Protein AF-A0A6G1KWU2-F1 (afdb_monomer_lite)

Radius of gyration: 13.55 Å; chains: 1; bounding box: 32×22×36 Å

Foldseek 3Di:
DWDAPPVVRDTQEDDDQLCCVVPVVPDDADPLCVVPWDSDFQEDWDDDPQWIWTFGFRQGKIFIAGNRYRHTPDIDRPDRDNRDGDNYYDDDD

Sequence (93 aa):
MTAYNYVQCKVNWQTNITAWLDDDYRVIPDSFQVENTEPLSRASAQMDGDVLFIGTHRFALLLALDLESGTTLAHQQVHPHLFAIITMSPHVL

Structure (mmCIF, N/CA/C/O backbone):
data_AF-A0A6G1KWU2-F1
#
_entry.id   AF-A0A6G1KWU2-F1
#
loop_
_atom_site.group_PDB
_atom_site.id
_atom_site.type_symbol
_atom_site.label_atom_id
_atom_site.label_alt_id
_atom_site.label_comp_id
_atom_site.label_asym_id
_atom_site.label_entity_id
_atom_site.label_seq_id
_atom_site.pdbx_PDB_ins_code
_atom_site.Cartn_x
_atom_site.Cartn_y
_atom_site.Cartn_z
_atom_site.occupancy
_atom_site.B_iso_or_equiv
_atom_site.auth_seq_id
_atom_site.auth_comp_id
_atom_site.auth_asym_id
_atom_site.auth_atom_id
_atom_site.pdbx_PDB_model_num
ATOM 1 N N . MET A 1 1 ? -1.740 6.645 4.073 1.00 88.25 1 MET A N 1
ATOM 2 C CA . MET A 1 1 ? -3.149 6.300 4.340 1.00 88.25 1 MET A CA 1
ATOM 3 C C . MET A 1 1 ? -3.447 6.448 5.813 1.00 88.25 1 MET A C 1
ATOM 5 O O . MET A 1 1 ? -2.541 6.290 6.618 1.00 88.25 1 MET A O 1
ATOM 9 N N . THR A 1 2 ? -4.699 6.744 6.144 1.00 92.69 2 THR A N 1
ATOM 10 C CA . THR A 1 2 ? -5.129 7.034 7.513 1.00 92.69 2 THR A CA 1
ATOM 11 C C . THR A 1 2 ? -6.492 6.402 7.741 1.00 92.69 2 THR A C 1
ATOM 13 O O . THR A 1 2 ? -7.405 6.670 6.960 1.00 92.69 2 THR A O 1
ATOM 16 N N . ALA A 1 3 ? -6.646 5.624 8.811 1.00 94.25 3 ALA A N 1
ATOM 17 C CA . ALA A 1 3 ? -7.956 5.218 9.306 1.00 94.25 3 ALA A CA 1
ATOM 18 C C . ALA A 1 3 ? -8.394 6.124 10.451 1.00 94.25 3 ALA A C 1
ATOM 20 O O . ALA A 1 3 ? -7.616 6.457 11.349 1.00 94.25 3 ALA A O 1
ATOM 21 N N . TYR A 1 4 ? -9.662 6.516 10.418 1.00 95.25 4 TYR A N 1
ATOM 22 C CA . TYR A 1 4 ? -10.225 7.476 11.351 1.00 95.25 4 TYR A CA 1
ATOM 23 C C . TYR A 1 4 ? -11.500 6.925 11.975 1.00 95.25 4 TYR A C 1
ATOM 25 O O . TYR A 1 4 ? -12.453 6.586 11.272 1.00 95.25 4 TYR A O 1
ATOM 33 N N . ASN A 1 5 ? -11.544 6.885 13.303 1.00 95.00 5 ASN A N 1
ATOM 34 C CA . ASN A 1 5 ? -12.789 6.735 14.030 1.00 95.00 5 ASN A CA 1
ATOM 35 C C . ASN A 1 5 ? -13.557 8.057 13.951 1.00 95.00 5 ASN A C 1
ATOM 37 O O . ASN A 1 5 ? -13.289 9.006 14.694 1.00 95.00 5 ASN A O 1
ATOM 41 N N . TYR A 1 6 ? -14.527 8.102 13.041 1.00 93.44 6 TYR A N 1
ATOM 42 C CA . TYR A 1 6 ? -15.317 9.301 12.784 1.00 93.44 6 TYR A CA 1
ATOM 43 C C . TYR A 1 6 ? -16.251 9.682 13.939 1.00 93.44 6 TYR A C 1
ATOM 45 O O . TYR A 1 6 ? -16.618 10.846 14.051 1.00 93.44 6 TYR A O 1
ATOM 53 N N . VAL A 1 7 ? -16.608 8.735 14.814 1.00 97.25 7 VAL A N 1
ATOM 54 C CA . VAL A 1 7 ? -17.471 8.991 15.978 1.00 97.25 7 VAL A CA 1
ATOM 55 C C . VAL A 1 7 ? -16.688 9.691 17.085 1.00 97.25 7 VAL A C 1
ATOM 57 O O . VAL A 1 7 ? -17.175 10.634 17.700 1.00 97.25 7 VAL A O 1
ATOM 60 N N . GLN A 1 8 ? -15.461 9.235 17.341 1.00 96.56 8 GLN A N 1
ATOM 61 C CA . GLN A 1 8 ? -14.599 9.785 18.393 1.00 96.56 8 GLN A CA 1
ATOM 62 C C . GLN A 1 8 ? -13.712 10.934 17.914 1.00 96.56 8 GLN A C 1
ATOM 64 O O . GLN A 1 8 ? -13.015 11.544 18.724 1.00 96.56 8 GLN A O 1
ATOM 69 N N . CYS A 1 9 ? -13.713 11.205 16.612 1.00 95.19 9 CYS A N 1
ATOM 70 C CA . CYS A 1 9 ? -12.803 12.130 15.962 1.00 95.19 9 CYS A CA 1
ATOM 71 C C . CYS A 1 9 ? -11.319 11.818 16.229 1.00 95.19 9 CYS A C 1
ATOM 73 O O . CYS A 1 9 ? -10.529 12.704 16.561 1.00 95.19 9 CYS A O 1
ATOM 75 N N . LYS A 1 10 ? -10.937 10.541 16.117 1.00 97.19 10 LYS A N 1
ATOM 76 C CA . LYS A 1 10 ? -9.568 10.083 16.388 1.00 97.19 10 LYS A CA 1
ATOM 77 C C . LYS A 1 10 ? -9.001 9.280 15.233 1.00 97.19 10 LYS A C 1
ATOM 79 O O . LYS A 1 10 ? -9.698 8.491 14.605 1.00 97.19 10 LYS A O 1
ATOM 84 N N . VAL A 1 11 ? -7.709 9.461 14.993 1.00 97.19 11 VAL A N 1
ATOM 85 C CA . VAL A 1 11 ? -6.934 8.585 14.114 1.00 97.19 11 VAL A CA 1
ATOM 86 C C . VAL A 1 11 ? -6.724 7.253 14.831 1.00 97.19 11 VAL A C 1
ATOM 88 O O . VAL A 1 11 ? -6.227 7.248 15.955 1.00 97.19 11 VAL A O 1
ATOM 91 N N . ASN A 1 12 ? -7.095 6.150 14.180 1.00 96.12 12 ASN A N 1
ATOM 92 C CA . ASN A 1 12 ? -6.819 4.801 14.678 1.00 96.12 12 ASN A CA 1
ATOM 93 C C . ASN A 1 12 ? -5.396 4.385 14.303 1.00 96.12 12 ASN A C 1
ATOM 95 O O . ASN A 1 12 ? -4.625 3.966 15.159 1.00 96.12 12 ASN A O 1
ATOM 99 N N . TRP A 1 13 ? -5.038 4.560 13.030 1.00 96.44 13 TRP A N 1
ATOM 100 C CA . TRP A 1 13 ? -3.706 4.269 12.516 1.00 96.44 13 TRP A CA 1
ATOM 101 C C . TRP A 1 13 ? -3.387 5.093 11.272 1.00 96.44 13 TRP A C 1
ATOM 103 O O . TRP A 1 13 ? -4.268 5.647 10.602 1.00 96.44 13 TRP A O 1
ATOM 113 N N . GLN A 1 14 ? -2.093 5.163 10.974 1.00 95.81 14 GLN A N 1
ATOM 114 C CA . GLN A 1 14 ? -1.544 5.771 9.771 1.00 95.81 14 GLN A CA 1
ATOM 115 C C . GLN A 1 14 ? -0.473 4.862 9.181 1.00 95.81 14 GLN A C 1
ATOM 117 O O . GLN A 1 14 ? 0.464 4.475 9.872 1.00 95.81 14 GLN A O 1
ATOM 122 N N . THR A 1 15 ? -0.587 4.601 7.882 1.00 93.94 15 THR A N 1
ATOM 123 C CA . THR A 1 15 ? 0.375 3.801 7.118 1.00 93.94 15 THR A CA 1
ATOM 124 C C . THR A 1 15 ? 0.998 4.665 6.037 1.00 93.94 15 THR A C 1
ATOM 126 O O . THR A 1 15 ? 0.289 5.248 5.207 1.00 93.94 15 THR A O 1
ATOM 129 N N . ASN A 1 16 ? 2.325 4.752 6.014 1.00 94.56 16 ASN A N 1
ATOM 130 C CA . ASN A 1 16 ? 3.047 5.495 4.990 1.00 94.56 16 ASN A CA 1
ATOM 131 C C . ASN A 1 16 ? 3.339 4.594 3.780 1.00 94.56 16 ASN A C 1
ATOM 133 O O . ASN A 1 16 ? 4.338 3.886 3.752 1.00 94.56 16 ASN A O 1
ATOM 137 N N . ILE A 1 17 ? 2.458 4.632 2.777 1.00 92.94 17 ILE A N 1
ATOM 138 C CA . ILE A 1 17 ? 2.608 3.830 1.551 1.00 92.94 17 ILE A CA 1
ATOM 139 C C . ILE A 1 17 ? 3.841 4.248 0.749 1.00 92.94 17 ILE A C 1
ATOM 141 O O . ILE A 1 17 ? 4.475 3.397 0.141 1.00 92.94 17 ILE A O 1
ATOM 145 N N . THR A 1 18 ? 4.208 5.530 0.769 1.00 93.19 18 THR A N 1
ATOM 146 C CA . THR A 1 18 ? 5.425 6.009 0.103 1.00 93.19 18 THR A CA 1
ATOM 147 C C . THR A 1 18 ? 6.661 5.362 0.714 1.00 93.19 18 THR A C 1
ATOM 149 O O . THR A 1 18 ? 7.417 4.720 -0.003 1.00 93.19 18 THR A O 1
ATOM 152 N N . ALA A 1 19 ? 6.801 5.432 2.042 1.00 93.25 19 ALA A N 1
ATOM 153 C CA . ALA A 1 19 ? 7.908 4.777 2.735 1.00 93.25 19 ALA A CA 1
ATOM 154 C C . ALA A 1 19 ? 7.893 3.258 2.522 1.00 93.25 19 ALA A C 1
ATOM 156 O O . ALA A 1 19 ? 8.929 2.680 2.247 1.00 93.25 19 ALA A O 1
ATOM 157 N N . TRP A 1 20 ? 6.725 2.610 2.550 1.00 95.25 20 TRP A N 1
ATOM 158 C CA . TRP A 1 20 ? 6.631 1.170 2.281 1.00 95.25 20 TRP A CA 1
ATOM 159 C C . TRP A 1 20 ? 7.133 0.798 0.871 1.00 95.25 20 TRP A C 1
ATOM 161 O O . TRP A 1 20 ? 7.830 -0.201 0.692 1.00 95.25 20 TRP A O 1
ATOM 171 N N . LEU A 1 21 ? 6.817 1.607 -0.147 1.00 93.38 21 LEU A N 1
ATOM 172 C CA . LEU A 1 21 ? 7.312 1.392 -1.512 1.00 93.38 21 LEU A CA 1
ATOM 173 C C . LEU A 1 21 ? 8.839 1.526 -1.600 1.00 93.38 21 LEU A C 1
ATOM 175 O O . LEU A 1 21 ? 9.473 0.744 -2.310 1.00 93.38 21 LEU A O 1
ATOM 179 N N . ASP A 1 22 ? 9.410 2.488 -0.879 1.00 90.88 22 ASP A N 1
ATOM 180 C CA . ASP A 1 22 ? 10.847 2.767 -0.902 1.00 90.88 22 ASP A CA 1
ATOM 181 C C . ASP A 1 22 ? 11.643 1.763 -0.036 1.00 90.88 22 ASP A C 1
ATOM 183 O O . ASP A 1 22 ? 12.671 1.237 -0.471 1.00 90.88 22 ASP A O 1
ATOM 187 N N . ASP A 1 23 ? 11.138 1.433 1.156 1.00 91.94 23 ASP A N 1
ATOM 188 C CA . ASP A 1 23 ? 11.868 0.710 2.204 1.00 91.94 23 ASP A CA 1
ATOM 189 C C . ASP A 1 23 ? 11.544 -0.787 2.281 1.00 91.94 23 ASP A C 1
ATOM 191 O O . ASP A 1 23 ? 12.426 -1.572 2.644 1.00 91.94 23 ASP A O 1
ATOM 195 N N . ASP A 1 24 ? 10.316 -1.207 1.955 1.00 91.50 24 ASP A N 1
ATOM 196 C CA . ASP A 1 24 ? 9.865 -2.602 2.097 1.00 91.50 24 ASP A CA 1
ATOM 197 C C . ASP A 1 24 ? 9.766 -3.321 0.747 1.00 91.50 24 ASP A C 1
ATOM 199 O O . ASP A 1 24 ? 10.255 -4.444 0.615 1.00 91.50 24 ASP A O 1
ATOM 203 N N . TYR A 1 25 ? 9.194 -2.677 -0.278 1.00 93.12 25 TYR A N 1
ATOM 204 C CA . TYR A 1 25 ? 9.134 -3.261 -1.625 1.00 93.12 25 TYR A CA 1
ATOM 205 C C . TYR A 1 25 ? 10.510 -3.281 -2.309 1.00 93.12 25 TYR A C 1
ATOM 207 O O . TYR A 1 25 ? 10.839 -4.244 -3.002 1.00 93.12 25 TYR A O 1
ATOM 215 N N . ARG A 1 26 ? 11.339 -2.251 -2.071 1.00 85.75 26 ARG A N 1
ATOM 216 C CA . ARG A 1 26 ? 12.766 -2.167 -2.461 1.00 85.75 26 ARG A CA 1
ATOM 217 C C . ARG A 1 26 ? 13.065 -2.373 -3.949 1.00 85.75 26 ARG A C 1
ATOM 219 O O . ARG A 1 26 ? 14.191 -2.716 -4.317 1.00 85.75 26 ARG A O 1
ATOM 226 N N . VAL A 1 27 ? 12.086 -2.154 -4.822 1.00 89.38 27 VAL A N 1
ATOM 227 C CA . VAL A 1 27 ? 12.321 -2.132 -6.268 1.00 89.38 27 VAL A CA 1
ATOM 228 C C . VAL A 1 27 ? 12.710 -0.719 -6.669 1.00 89.38 27 VAL A C 1
ATOM 230 O O . VAL A 1 27 ? 11.981 0.234 -6.411 1.00 89.38 27 VAL A O 1
ATOM 233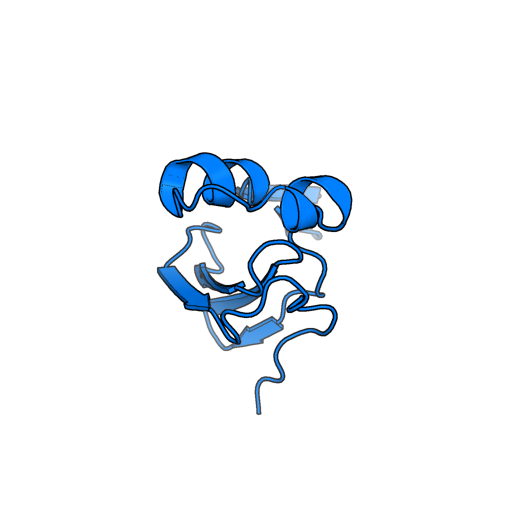 N N . ILE A 1 28 ? 13.867 -0.589 -7.316 1.00 91.44 28 ILE A N 1
ATOM 234 C CA . ILE A 1 28 ? 14.328 0.693 -7.845 1.00 91.44 28 ILE A CA 1
ATOM 235 C C . ILE A 1 28 ? 13.442 1.048 -9.047 1.00 91.44 28 ILE A C 1
ATOM 237 O O . ILE A 1 28 ? 13.402 0.271 -10.006 1.00 91.44 28 ILE A O 1
ATOM 241 N N . PRO A 1 29 ? 12.724 2.184 -9.020 1.00 91.00 29 PRO A N 1
ATOM 242 C CA . PRO A 1 29 ? 11.920 2.601 -10.155 1.00 91.00 29 PRO A CA 1
ATOM 243 C C . PRO A 1 29 ? 12.801 2.965 -11.345 1.00 91.00 29 PRO A C 1
ATOM 245 O O . PRO A 1 29 ? 13.845 3.602 -11.199 1.00 91.00 29 PRO A O 1
ATOM 248 N N . ASP A 1 30 ? 12.340 2.587 -12.532 1.00 92.31 30 ASP A N 1
ATOM 249 C CA . ASP A 1 30 ? 12.922 3.061 -13.785 1.00 92.31 30 ASP A CA 1
ATOM 250 C C . ASP A 1 30 ? 12.774 4.588 -13.912 1.00 92.31 30 ASP A C 1
ATOM 252 O O . ASP A 1 30 ? 11.855 5.175 -13.330 1.00 92.31 30 ASP A O 1
ATOM 256 N N . SER A 1 31 ? 13.636 5.241 -14.701 1.00 93.94 31 SER A N 1
ATOM 257 C CA . SER A 1 31 ? 13.571 6.695 -14.906 1.00 93.94 31 SER A CA 1
ATOM 258 C C . SER A 1 31 ? 12.198 7.145 -15.400 1.00 93.94 31 SER A C 1
ATOM 260 O O . SER A 1 31 ? 11.675 8.147 -14.914 1.00 93.94 31 SER A O 1
ATOM 262 N N . PHE A 1 32 ? 11.547 6.360 -16.266 1.00 91.38 32 PHE A N 1
ATOM 263 C CA . PHE A 1 32 ? 10.189 6.662 -16.698 1.00 91.38 32 PHE A CA 1
ATOM 264 C C . PHE A 1 32 ? 9.203 6.656 -15.524 1.00 91.38 32 PHE A C 1
ATOM 266 O O . PHE A 1 32 ? 8.351 7.539 -15.422 1.00 91.38 32 PHE A O 1
ATOM 273 N N . GLN A 1 33 ? 9.301 5.672 -14.625 1.00 93.12 33 GLN A N 1
ATOM 274 C CA . GLN A 1 33 ? 8.421 5.580 -13.458 1.00 93.12 33 GLN A CA 1
ATOM 275 C C . GLN A 1 33 ? 8.671 6.715 -12.466 1.00 93.12 33 GLN A C 1
ATOM 277 O O . GLN A 1 33 ? 7.713 7.204 -11.867 1.00 93.12 33 GLN A O 1
ATOM 282 N N . VAL A 1 34 ? 9.920 7.155 -12.303 1.00 92.50 34 VAL A N 1
ATOM 283 C CA . VAL A 1 34 ? 10.254 8.331 -11.486 1.00 92.50 34 VAL A CA 1
ATOM 284 C C . VAL A 1 34 ? 9.607 9.597 -12.054 1.00 92.50 34 VAL A C 1
ATOM 286 O O . VAL A 1 34 ? 9.076 10.391 -11.285 1.00 92.50 34 VAL A O 1
ATOM 289 N N . GLU A 1 35 ? 9.605 9.764 -13.378 1.00 93.62 35 GLU A N 1
ATOM 290 C CA . GLU A 1 35 ? 9.083 10.961 -14.055 1.00 93.62 35 GLU A CA 1
ATOM 291 C C . GLU A 1 35 ? 7.553 10.982 -14.208 1.00 93.62 35 GLU A C 1
ATOM 293 O O . GLU A 1 35 ? 6.958 12.057 -14.255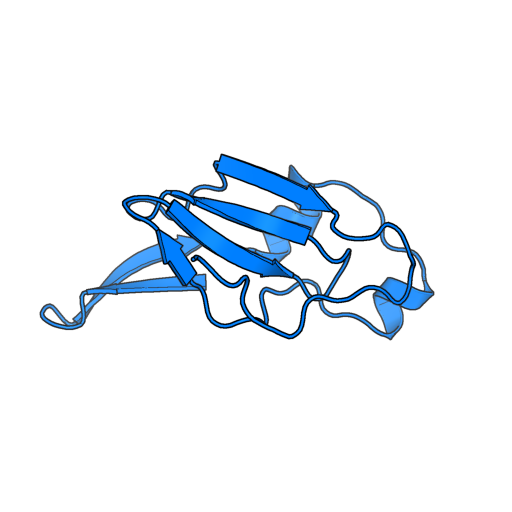 1.00 93.62 35 GLU A O 1
ATOM 298 N N . ASN A 1 36 ? 6.908 9.814 -14.309 1.00 90.94 36 ASN A N 1
ATOM 299 C CA . ASN A 1 36 ? 5.502 9.712 -14.726 1.00 90.94 36 ASN A CA 1
ATOM 300 C C . ASN A 1 36 ? 4.578 9.057 -13.690 1.00 90.94 36 ASN A C 1
ATOM 302 O O . ASN A 1 36 ? 3.366 9.004 -13.906 1.00 90.94 36 ASN A O 1
ATOM 306 N N . THR A 1 37 ? 5.110 8.544 -12.576 1.00 91.75 37 THR A N 1
ATOM 307 C CA . THR A 1 37 ? 4.301 7.919 -11.519 1.00 91.75 37 THR A CA 1
ATOM 308 C C . THR A 1 37 ? 4.666 8.437 -10.138 1.00 91.75 37 THR A C 1
ATOM 310 O O . THR A 1 37 ? 5.822 8.729 -9.830 1.00 91.75 37 THR A O 1
ATOM 313 N N . GLU A 1 38 ? 3.669 8.456 -9.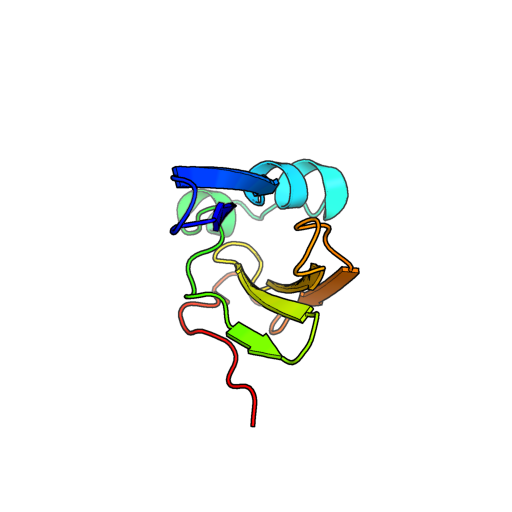263 1.00 91.12 38 GLU A N 1
ATOM 314 C CA . GLU A 1 38 ? 3.826 8.884 -7.876 1.00 91.12 38 GLU A CA 1
ATOM 315 C C . GLU A 1 38 ? 3.908 7.663 -6.941 1.00 91.12 38 GLU A C 1
ATOM 317 O O . GLU A 1 38 ? 3.155 6.699 -7.127 1.00 91.12 38 GLU A O 1
ATOM 322 N N . PRO A 1 39 ? 4.766 7.665 -5.907 1.00 91.00 39 PRO A N 1
ATOM 323 C CA . PRO A 1 39 ? 4.859 6.579 -4.934 1.00 91.00 39 PRO A CA 1
ATOM 324 C C . PRO A 1 39 ? 3.733 6.688 -3.893 1.00 91.00 39 PRO A C 1
ATOM 326 O O . PRO A 1 39 ? 3.967 6.926 -2.712 1.00 91.00 39 PRO A O 1
ATOM 329 N N . LEU A 1 40 ? 2.480 6.563 -4.334 1.00 90.06 40 LEU A N 1
ATOM 330 C CA . LEU A 1 40 ? 1.298 6.732 -3.488 1.00 90.06 40 LEU A CA 1
ATOM 331 C C . LEU A 1 40 ? 0.210 5.695 -3.771 1.00 90.06 40 LEU A C 1
ATOM 333 O O . LEU A 1 40 ? 0.126 5.113 -4.857 1.00 90.06 40 LEU A O 1
ATOM 337 N N . SER A 1 41 ? -0.668 5.515 -2.785 1.00 85.62 41 SER A N 1
ATOM 338 C 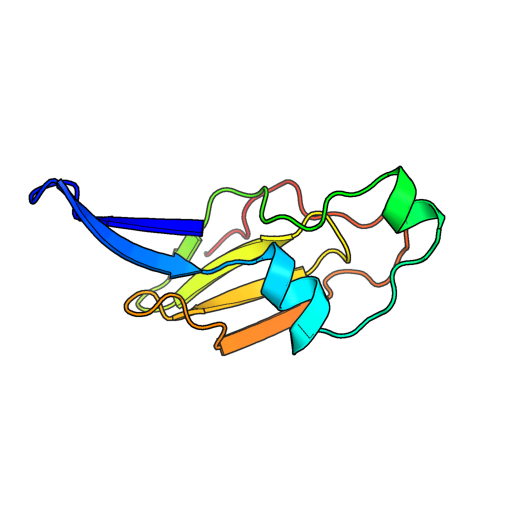CA . SER A 1 41 ? -1.973 4.874 -2.953 1.00 85.62 41 SER A CA 1
ATOM 339 C C . SER A 1 41 ? -2.956 5.879 -3.562 1.00 85.62 41 SER A C 1
ATOM 341 O O . SER A 1 41 ? -3.182 6.931 -2.959 1.00 85.62 41 SER A O 1
ATOM 343 N N . ARG A 1 42 ? -3.542 5.580 -4.729 1.00 78.06 42 ARG A N 1
ATOM 344 C CA . ARG A 1 42 ? -4.499 6.488 -5.404 1.00 78.06 42 ARG A CA 1
ATOM 345 C C . ARG A 1 42 ? -5.935 5.970 -5.402 1.00 78.06 42 ARG A C 1
ATOM 347 O O . ARG A 1 42 ? -6.867 6.767 -5.396 1.00 78.06 42 ARG A O 1
ATOM 354 N N . ALA A 1 43 ? -6.113 4.655 -5.443 1.00 74.12 43 ALA A N 1
ATOM 355 C CA . ALA A 1 43 ? -7.434 4.048 -5.509 1.00 74.12 43 ALA A CA 1
ATOM 356 C C . ALA A 1 43 ? -8.163 4.134 -4.156 1.00 74.12 43 ALA A C 1
ATOM 358 O O . ALA A 1 43 ? -7.533 3.978 -3.108 1.00 74.12 43 ALA A O 1
ATOM 359 N N . SER A 1 44 ? -9.487 4.346 -4.171 1.00 82.38 44 SER A N 1
ATOM 360 C CA . SER A 1 44 ? -10.310 4.245 -2.959 1.00 82.38 44 SER A CA 1
ATOM 361 C C . SER A 1 44 ? -10.150 2.847 -2.369 1.00 82.38 44 SER A C 1
ATOM 363 O O . SER A 1 44 ? -10.299 1.855 -3.081 1.00 82.38 44 SER A O 1
ATOM 365 N N . ALA A 1 45 ? -9.816 2.750 -1.092 1.00 89.88 45 ALA A N 1
ATOM 366 C CA . ALA A 1 45 ? -9.607 1.454 -0.471 1.00 89.88 45 ALA A CA 1
ATOM 367 C C . ALA A 1 45 ? -10.905 0.632 -0.434 1.00 89.88 45 ALA A C 1
ATOM 369 O O . ALA A 1 45 ? -11.993 1.203 -0.347 1.00 89.88 45 ALA A O 1
ATOM 370 N N . GLN A 1 46 ? -10.785 -0.689 -0.530 1.00 92.88 46 GLN A N 1
ATOM 371 C CA . GLN A 1 46 ? -11.915 -1.623 -0.551 1.00 92.88 46 GLN A CA 1
ATOM 372 C C . GLN A 1 46 ? -11.752 -2.608 0.590 1.00 92.88 46 GLN A C 1
ATOM 374 O O . GLN A 1 46 ? -10.648 -3.086 0.824 1.00 92.88 46 GLN A O 1
ATOM 379 N N . MET A 1 47 ? -12.828 -2.864 1.321 1.00 92.81 47 MET A N 1
ATOM 380 C CA . MET A 1 47 ? -12.805 -3.739 2.490 1.00 92.81 47 MET A CA 1
ATOM 381 C C . MET A 1 47 ? -13.435 -5.083 2.145 1.00 92.81 47 MET A C 1
ATOM 383 O O . MET A 1 47 ? -14.480 -5.116 1.498 1.00 92.81 47 MET A O 1
ATOM 387 N N . ASP A 1 48 ? -12.816 -6.156 2.622 1.00 94.56 48 ASP A N 1
ATOM 388 C CA . ASP A 1 48 ? -13.368 -7.509 2.642 1.00 94.56 48 ASP A CA 1
ATOM 389 C C . ASP A 1 48 ? -13.026 -8.153 3.990 1.00 94.56 48 ASP A C 1
ATOM 391 O O . ASP A 1 48 ? -11.864 -8.465 4.268 1.00 94.56 48 ASP A O 1
ATOM 395 N N . GLY A 1 49 ? -14.022 -8.266 4.870 1.00 94.69 49 GLY A N 1
ATOM 396 C CA . GLY A 1 49 ? -13.800 -8.643 6.267 1.00 94.69 49 GLY A CA 1
ATOM 397 C C . GLY A 1 49 ? -12.766 -7.735 6.945 1.00 94.69 49 GLY A C 1
ATOM 398 O O . GLY A 1 49 ? -12.928 -6.514 6.971 1.00 94.69 49 GLY A O 1
ATOM 399 N N . ASP A 1 50 ? -11.692 -8.345 7.451 1.00 96.38 50 ASP A N 1
ATOM 400 C CA . ASP A 1 50 ? -10.609 -7.671 8.182 1.00 96.38 50 ASP A CA 1
ATOM 401 C C . ASP A 1 50 ? -9.452 -7.216 7.269 1.00 96.38 50 ASP A C 1
ATOM 403 O O . ASP A 1 50 ? -8.396 -6.799 7.750 1.00 96.38 50 ASP A O 1
ATOM 407 N N . VAL A 1 51 ? -9.628 -7.289 5.944 1.00 96.50 51 VAL A N 1
ATOM 408 C CA . VAL A 1 51 ? -8.605 -6.918 4.959 1.00 96.50 51 VAL A CA 1
ATOM 409 C C . VAL A 1 51 ? -9.026 -5.679 4.176 1.00 96.50 51 VAL A C 1
ATOM 411 O O . VAL A 1 51 ? -10.141 -5.569 3.665 1.00 96.50 51 VAL A O 1
ATOM 414 N N . LEU A 1 52 ? -8.091 -4.742 4.043 1.00 94.69 52 LEU A N 1
ATOM 415 C CA . LEU A 1 52 ? -8.211 -3.537 3.238 1.00 94.69 52 LEU A CA 1
ATOM 416 C C . LEU A 1 52 ? -7.327 -3.645 1.990 1.00 94.69 52 LEU A C 1
ATOM 418 O O . LEU A 1 52 ? -6.106 -3.747 2.086 1.00 94.69 52 LEU A O 1
ATOM 422 N N . PHE A 1 53 ? -7.928 -3.560 0.810 1.00 94.31 53 PHE A N 1
ATOM 423 C CA . PHE A 1 53 ? -7.234 -3.604 -0.471 1.00 94.31 53 PHE A CA 1
ATOM 424 C C . PHE A 1 53 ? -7.048 -2.215 -1.071 1.00 94.31 53 PHE A C 1
ATOM 426 O O . PHE A 1 53 ? -7.993 -1.424 -1.152 1.00 94.31 53 PHE A O 1
ATOM 433 N N . ILE A 1 54 ? -5.838 -1.940 -1.561 1.00 94.12 54 ILE A N 1
ATOM 434 C CA . ILE A 1 54 ? -5.501 -0.691 -2.256 1.00 94.12 54 ILE A CA 1
ATOM 435 C C . ILE A 1 54 ? -4.629 -0.931 -3.481 1.00 94.12 54 ILE A C 1
ATOM 437 O O . ILE A 1 54 ? -3.867 -1.891 -3.549 1.00 94.12 54 ILE A O 1
ATOM 441 N N . GLY A 1 55 ? -4.722 -0.006 -4.434 1.00 93.56 55 GLY A N 1
ATOM 442 C CA . GLY A 1 55 ? -3.844 0.062 -5.595 1.00 93.56 55 GLY A CA 1
ATOM 443 C C . GLY A 1 55 ? -2.825 1.193 -5.482 1.00 93.56 55 GLY A C 1
ATOM 444 O O . GLY A 1 55 ? -3.169 2.307 -5.060 1.00 93.56 55 GLY A O 1
ATOM 445 N N . THR A 1 56 ? -1.590 0.929 -5.901 1.00 93.81 56 THR A N 1
ATOM 446 C CA . THR A 1 56 ? -0.535 1.944 -6.006 1.00 93.81 56 THR A CA 1
ATOM 447 C C . THR A 1 56 ? -0.410 2.493 -7.423 1.00 93.81 56 THR A C 1
ATOM 449 O O . THR A 1 56 ? -0.676 1.813 -8.419 1.00 93.81 56 THR A O 1
ATOM 452 N N . HIS A 1 57 ? 0.017 3.753 -7.508 1.00 92.88 57 HIS A N 1
ATOM 453 C CA . HIS A 1 57 ? 0.328 4.384 -8.784 1.00 92.88 57 HIS A CA 1
ATOM 454 C C . HIS A 1 57 ? 1.661 3.837 -9.322 1.00 92.88 57 HIS A C 1
ATOM 456 O O . HIS A 1 57 ? 1.675 3.179 -10.358 1.00 92.88 57 HIS A O 1
ATOM 462 N N . ARG A 1 58 ? 2.763 4.004 -8.583 1.00 93.12 58 ARG A N 1
ATOM 463 C CA . ARG A 1 58 ? 4.048 3.376 -8.919 1.00 93.12 58 ARG A CA 1
ATOM 464 C C . ARG A 1 58 ? 3.991 1.848 -8.767 1.00 93.12 58 ARG A C 1
ATOM 466 O O . ARG A 1 58 ? 3.420 1.343 -7.801 1.00 93.12 58 ARG A O 1
ATOM 473 N N . PHE A 1 59 ? 4.590 1.133 -9.724 1.00 94.56 59 PHE A N 1
ATOM 474 C CA . PHE A 1 59 ? 4.693 -0.336 -9.822 1.00 94.56 59 PHE A CA 1
ATOM 475 C C . PHE A 1 59 ? 3.397 -1.133 -10.032 1.00 94.56 59 PHE A C 1
ATOM 477 O O . PHE A 1 59 ? 3.492 -2.348 -10.184 1.00 94.56 59 PHE A O 1
ATOM 484 N N . ALA A 1 60 ? 2.218 -0.503 -10.071 1.00 94.44 60 ALA A N 1
ATOM 485 C CA . ALA A 1 60 ? 0.927 -1.194 -10.173 1.00 94.44 60 ALA A CA 1
ATOM 486 C C . ALA A 1 60 ? 0.772 -2.352 -9.166 1.00 94.44 60 ALA A C 1
ATOM 488 O O . ALA A 1 60 ? 0.512 -3.500 -9.541 1.00 94.44 60 ALA A O 1
ATOM 489 N N . LEU A 1 61 ? 0.960 -2.060 -7.879 1.00 94.81 61 LEU A N 1
ATOM 490 C CA . LEU A 1 61 ? 0.809 -3.044 -6.811 1.00 94.81 61 LEU A CA 1
ATOM 491 C C . LEU A 1 61 ? -0.611 -3.013 -6.257 1.00 94.81 61 LEU A C 1
ATOM 493 O O . LEU A 1 61 ? -1.124 -1.957 -5.883 1.00 94.81 61 LEU A O 1
ATOM 497 N N . LEU A 1 62 ? -1.212 -4.194 -6.162 1.00 94.69 62 LEU A N 1
ATOM 498 C CA . LEU A 1 62 ? -2.304 -4.474 -5.247 1.00 94.69 62 LEU A CA 1
ATOM 499 C C . LEU A 1 62 ? -1.692 -4.777 -3.880 1.00 94.69 62 LEU A C 1
ATOM 501 O O . LEU A 1 62 ? -0.926 -5.732 -3.757 1.00 94.69 62 LEU A O 1
ATOM 505 N N . LEU A 1 63 ? -2.021 -3.981 -2.869 1.00 95.12 63 LEU A N 1
ATOM 506 C CA . LEU A 1 63 ? -1.617 -4.219 -1.485 1.00 95.12 63 LEU A CA 1
ATOM 507 C C . LEU A 1 63 ? -2.832 -4.682 -0.683 1.00 95.12 63 LEU A C 1
ATOM 509 O O . LEU A 1 63 ? -3.908 -4.093 -0.800 1.00 95.12 63 LEU A O 1
ATOM 513 N N . ALA A 1 64 ? -2.638 -5.714 0.132 1.00 95.81 64 ALA A N 1
ATOM 514 C CA . ALA A 1 64 ? -3.573 -6.142 1.163 1.00 95.81 64 ALA A CA 1
ATOM 515 C C . ALA A 1 64 ? -3.043 -5.665 2.515 1.00 95.81 64 ALA A C 1
ATOM 517 O O . ALA A 1 64 ? -1.887 -5.927 2.854 1.00 95.81 64 ALA A O 1
ATOM 518 N N . LEU A 1 65 ? -3.868 -4.944 3.263 1.00 96.31 65 LEU A N 1
ATOM 519 C CA . LEU A 1 65 ? -3.539 -4.388 4.566 1.00 96.31 65 LEU A CA 1
ATOM 520 C C . LEU A 1 65 ? -4.484 -4.967 5.615 1.00 96.31 65 LEU A C 1
ATOM 522 O O . LEU A 1 65 ? -5.654 -5.209 5.336 1.00 96.31 65 LEU A O 1
ATOM 526 N N . ASP A 1 66 ? -3.982 -5.139 6.826 1.00 97.38 66 ASP A N 1
ATOM 527 C CA . ASP A 1 66 ? -4.794 -5.416 8.003 1.00 97.38 66 ASP A CA 1
ATOM 528 C C . ASP A 1 66 ? -5.657 -4.188 8.333 1.00 97.38 66 ASP A C 1
ATOM 530 O O . ASP A 1 66 ? -5.139 -3.071 8.436 1.00 97.38 66 ASP A O 1
ATOM 534 N N . LEU A 1 67 ? -6.973 -4.367 8.468 1.00 95.62 67 LEU A N 1
ATOM 535 C CA . LEU A 1 67 ? -7.913 -3.259 8.660 1.00 95.62 67 LEU A CA 1
ATOM 536 C C . LEU A 1 67 ? -7.741 -2.567 10.022 1.00 95.62 67 LEU A C 1
ATOM 538 O O . LEU A 1 67 ? -7.956 -1.355 10.128 1.00 95.62 67 LEU A O 1
ATOM 542 N N . GLU A 1 68 ? -7.351 -3.307 11.061 1.00 95.94 68 GLU A N 1
ATOM 543 C CA . GLU A 1 68 ? -7.238 -2.781 12.426 1.00 95.94 68 GLU A CA 1
ATOM 544 C C . GLU A 1 68 ? -5.943 -2.010 12.673 1.00 95.94 68 GLU A C 1
ATOM 546 O O . GLU A 1 68 ? -5.951 -1.043 13.434 1.00 95.94 68 GLU A O 1
ATOM 551 N N . SER A 1 69 ? -4.843 -2.406 12.034 1.00 97.00 69 SER A N 1
ATOM 552 C CA . SER A 1 69 ? -3.514 -1.823 12.253 1.00 97.00 69 SER A CA 1
ATOM 553 C C . SER A 1 69 ? -2.976 -1.028 11.064 1.00 97.00 69 SER A C 1
ATOM 555 O O . SER A 1 69 ? -2.060 -0.224 11.234 1.00 97.00 69 SER A O 1
ATOM 557 N N . GLY A 1 70 ? -3.511 -1.245 9.860 1.00 95.50 70 GLY A N 1
ATOM 558 C CA . GLY A 1 70 ? -2.968 -0.691 8.620 1.00 95.50 70 GLY A CA 1
ATOM 559 C C . GLY A 1 70 ? -1.657 -1.348 8.171 1.00 95.50 70 GLY A C 1
ATOM 560 O O . GLY A 1 70 ? -0.976 -0.809 7.296 1.00 95.50 70 GLY A O 1
ATOM 561 N N . THR A 1 71 ? -1.275 -2.482 8.762 1.00 96.38 71 THR A N 1
ATOM 562 C CA . THR A 1 71 ? -0.055 -3.221 8.408 1.00 96.38 71 THR A CA 1
ATOM 563 C C . THR A 1 71 ? -0.207 -3.895 7.049 1.00 96.38 71 THR A C 1
ATOM 565 O O . THR A 1 71 ? -1.212 -4.557 6.806 1.00 96.38 71 THR A O 1
ATOM 568 N N . THR A 1 72 ? 0.787 -3.788 6.165 1.00 96.19 72 THR A N 1
ATOM 569 C CA . THR A 1 72 ? 0.778 -4.525 4.891 1.00 96.19 72 THR A CA 1
ATOM 570 C C . THR A 1 72 ? 0.932 -6.028 5.142 1.00 96.19 72 THR A C 1
ATOM 572 O O . THR A 1 72 ? 1.956 -6.473 5.652 1.00 96.19 72 THR A O 1
ATOM 575 N N . LEU A 1 73 ? -0.076 -6.809 4.755 1.00 97.06 73 LEU A N 1
ATOM 576 C CA . LEU A 1 73 ? -0.121 -8.268 4.877 1.00 97.06 73 LEU A CA 1
ATOM 577 C C . LEU A 1 73 ? 0.497 -8.962 3.661 1.00 97.06 73 LEU A C 1
ATOM 579 O O . LEU A 1 73 ? 1.234 -9.936 3.793 1.00 97.06 73 LEU A O 1
ATOM 583 N N . ALA A 1 74 ? 0.172 -8.470 2.467 1.00 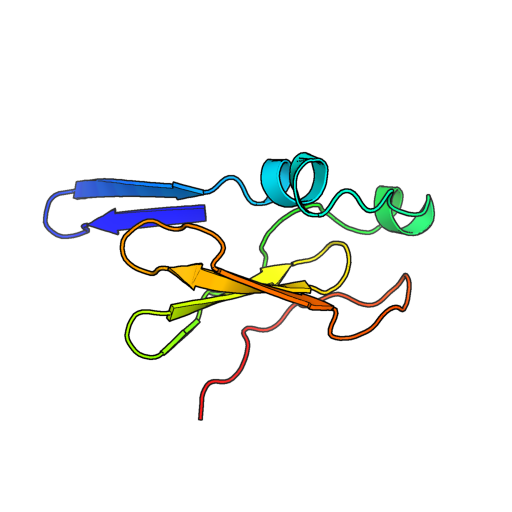96.56 74 ALA A N 1
ATOM 584 C CA . ALA A 1 74 ? 0.619 -9.042 1.205 1.00 96.56 74 ALA A CA 1
ATOM 585 C C . ALA A 1 74 ? 0.624 -7.990 0.095 1.00 96.56 74 ALA A C 1
ATOM 587 O O . ALA A 1 74 ? -0.031 -6.950 0.190 1.00 96.56 74 ALA A O 1
ATOM 588 N N . HIS A 1 75 ? 1.346 -8.284 -0.984 1.00 95.88 75 HIS A N 1
ATOM 589 C CA . HIS A 1 75 ? 1.346 -7.468 -2.188 1.00 95.88 75 HIS A CA 1
ATOM 590 C C . HIS A 1 75 ? 1.425 -8.334 -3.444 1.00 95.88 75 HIS A C 1
ATOM 592 O O . HIS A 1 75 ? 2.043 -9.396 -3.442 1.00 95.88 75 HIS A O 1
ATOM 598 N N . GLN A 1 76 ? 0.828 -7.850 -4.529 1.00 95.56 76 GLN A N 1
ATOM 599 C CA . GLN A 1 76 ? 0.913 -8.457 -5.851 1.00 95.56 76 GLN A CA 1
ATOM 600 C C . GLN A 1 76 ? 1.075 -7.362 -6.899 1.00 95.56 76 GLN A C 1
ATOM 602 O O . GLN A 1 76 ? 0.248 -6.457 -7.000 1.00 95.56 76 GLN A O 1
ATOM 607 N N . GLN A 1 77 ? 2.105 -7.470 -7.734 1.00 94.69 77 GLN A N 1
ATOM 608 C CA . GLN A 1 77 ? 2.193 -6.653 -8.938 1.00 94.69 77 GLN A CA 1
ATOM 609 C C . GLN A 1 77 ? 1.209 -7.183 -9.972 1.00 94.69 77 GLN A C 1
ATOM 611 O O . GLN A 1 77 ? 1.323 -8.329 -10.408 1.00 94.69 77 GLN A O 1
ATOM 616 N N . VAL A 1 78 ? 0.230 -6.363 -10.354 1.00 93.06 78 VAL A N 1
ATOM 617 C CA . VAL A 1 78 ? -0.815 -6.804 -11.290 1.00 93.06 78 VAL A CA 1
ATOM 618 C C . VAL A 1 78 ? -0.306 -6.831 -12.729 1.00 93.06 78 VAL A C 1
ATOM 620 O O . VAL A 1 78 ? -0.810 -7.597 -13.544 1.00 93.06 78 VAL A O 1
ATOM 623 N N . HIS A 1 79 ? 0.705 -6.013 -13.047 1.00 93.62 79 HIS A N 1
ATOM 624 C CA . HIS A 1 79 ? 1.353 -6.001 -14.354 1.00 93.62 79 HIS A CA 1
ATOM 625 C C . HIS A 1 79 ? 2.774 -5.405 -14.261 1.00 93.62 79 HIS A C 1
ATOM 627 O O . HIS A 1 79 ? 2.922 -4.293 -13.759 1.00 93.62 79 HIS A O 1
ATOM 633 N N . PRO A 1 80 ? 3.825 -6.067 -14.785 1.00 92.25 80 PRO A N 1
ATOM 634 C CA . PRO A 1 80 ? 5.219 -5.619 -14.643 1.00 92.25 80 PRO A CA 1
ATOM 635 C C . PRO A 1 80 ? 5.638 -4.518 -15.635 1.00 92.25 80 PRO A C 1
ATOM 637 O O . PRO A 1 80 ? 6.822 -4.249 -15.809 1.00 92.25 80 PRO A O 1
ATOM 640 N N . HIS A 1 81 ? 4.690 -3.903 -16.345 1.00 92.94 81 HIS A N 1
ATOM 641 C CA . HIS A 1 81 ? 5.021 -2.949 -17.409 1.00 92.94 81 HIS A CA 1
ATOM 642 C C . HIS A 1 81 ? 5.280 -1.570 -16.812 1.00 92.94 81 HIS A C 1
ATOM 644 O O . HIS A 1 81 ? 4.576 -1.161 -15.894 1.00 92.94 81 HIS A O 1
ATOM 650 N N . LEU A 1 82 ? 6.231 -0.820 -17.372 1.00 90.50 82 LEU A N 1
ATOM 651 C CA . LEU A 1 82 ? 6.638 0.488 -16.839 1.00 90.50 82 LEU A CA 1
ATOM 652 C C . LEU A 1 82 ? 5.480 1.498 -16.769 1.00 90.50 82 LEU A C 1
ATOM 654 O O . LEU A 1 82 ? 5.438 2.327 -15.867 1.00 90.50 82 LEU A O 1
ATOM 658 N N . PHE A 1 83 ? 4.525 1.391 -17.697 1.00 89.19 83 PHE A N 1
ATOM 659 C CA . PHE A 1 83 ? 3.314 2.228 -17.762 1.00 89.19 83 PHE A CA 1
ATOM 660 C C . PHE A 1 83 ? 2.120 1.679 -16.974 1.00 89.19 83 PHE A C 1
ATOM 662 O O . PHE A 1 83 ? 1.056 2.295 -16.975 1.00 89.19 83 PHE A O 1
ATOM 669 N N . ALA A 1 84 ? 2.246 0.500 -16.364 1.00 92.19 84 ALA A N 1
ATOM 670 C CA . ALA A 1 84 ? 1.153 -0.058 -15.590 1.00 92.19 84 ALA A CA 1
ATOM 671 C C . ALA A 1 84 ? 0.960 0.759 -14.312 1.00 92.19 84 ALA A C 1
ATOM 673 O O . ALA A 1 84 ? 1.910 0.996 -13.565 1.00 92.19 84 ALA A O 1
ATOM 674 N N . ILE A 1 85 ? -0.290 1.144 -14.058 1.00 92.19 85 ILE A N 1
ATOM 675 C CA . ILE A 1 85 ? -0.714 1.883 -12.871 1.00 92.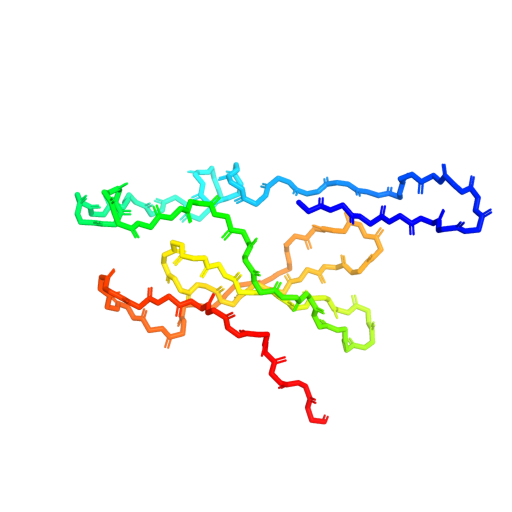19 85 ILE A CA 1
ATOM 676 C C . ILE A 1 85 ? -2.092 1.383 -12.427 1.00 92.19 85 ILE A C 1
ATOM 678 O O . ILE A 1 85 ? -2.920 1.039 -13.273 1.00 92.19 85 ILE A O 1
ATOM 682 N N . ILE A 1 86 ? -2.374 1.368 -11.121 1.00 90.88 86 ILE A N 1
ATOM 683 C CA . ILE A 1 86 ? -3.724 1.072 -10.621 1.00 90.88 86 ILE A CA 1
ATOM 684 C C . ILE A 1 86 ? -4.428 2.386 -10.280 1.00 90.88 86 ILE A C 1
ATOM 686 O O . ILE A 1 86 ? -4.079 3.076 -9.323 1.00 90.88 86 ILE A O 1
ATOM 690 N N . THR A 1 87 ? -5.431 2.746 -11.080 1.00 86.81 87 THR A N 1
ATOM 691 C CA . THR A 1 87 ? -6.229 3.974 -10.902 1.00 86.81 87 THR A CA 1
ATOM 692 C C . THR A 1 87 ? -7.617 3.717 -10.337 1.00 86.81 87 THR A C 1
ATOM 694 O O . THR A 1 87 ? -8.238 4.644 -9.817 1.00 86.81 87 THR A O 1
ATOM 697 N N . MET A 1 88 ? -8.093 2.477 -10.425 1.00 80.00 88 MET A N 1
ATOM 698 C CA . MET A 1 88 ? -9.384 2.049 -9.912 1.00 80.00 88 MET A CA 1
ATOM 699 C C . MET A 1 88 ? -9.189 1.130 -8.714 1.00 80.00 88 MET A C 1
ATOM 701 O O . MET A 1 88 ? -8.215 0.385 -8.624 1.00 80.00 88 MET A O 1
ATOM 705 N N . SER A 1 89 ? -10.133 1.196 -7.792 1.00 73.81 89 SER A N 1
ATOM 706 C CA . SER A 1 89 ? -10.208 0.301 -6.651 1.00 73.81 89 SER A CA 1
ATOM 707 C C . SER A 1 89 ? -10.393 -1.155 -7.084 1.00 73.81 89 SER A C 1
ATOM 709 O O . SER A 1 89 ? -11.143 -1.401 -8.031 1.00 73.81 89 SER A O 1
ATOM 711 N N . PRO A 1 90 ? -9.748 -2.122 -6.409 1.00 70.44 90 PRO A N 1
ATOM 712 C CA . PRO A 1 90 ? -9.977 -3.541 -6.667 1.00 70.44 90 PRO A CA 1
ATOM 713 C C . PRO A 1 90 ? -11.449 -3.888 -6.430 1.00 70.44 90 PRO A C 1
ATOM 715 O O . PRO A 1 90 ? -11.994 -3.546 -5.390 1.00 70.44 90 PRO A O 1
ATOM 718 N N . HIS A 1 91 ? -12.114 -4.552 -7.369 1.00 72.81 91 HIS A N 1
ATOM 719 C CA . HIS A 1 91 ? -13.486 -4.990 -7.130 1.00 72.81 91 HIS A CA 1
ATOM 720 C C . HIS A 1 91 ? -13.472 -6.230 -6.228 1.00 72.81 91 HIS A C 1
ATOM 722 O O . HIS A 1 91 ? -12.914 -7.255 -6.616 1.00 72.81 91 HIS A O 1
ATOM 728 N N . VAL A 1 92 ? -14.095 -6.141 -5.055 1.00 63.31 92 VAL A N 1
ATOM 729 C CA . VAL A 1 92 ? -14.413 -7.303 -4.213 1.00 63.31 92 VAL A CA 1
ATOM 730 C C . VAL A 1 92 ? -15.811 -7.772 -4.630 1.00 63.31 92 VAL A C 1
ATOM 732 O O . VAL A 1 92 ? -16.721 -6.948 -4.715 1.00 63.31 92 VAL A O 1
ATOM 735 N N . LEU A 1 93 ? -15.953 -9.040 -5.028 1.00 57.16 93 LEU A N 1
ATOM 736 C CA . LEU A 1 93 ? -17.238 -9.636 -5.431 1.00 57.16 93 LEU A CA 1
ATOM 737 C C . LEU A 1 93 ? -18.012 -10.159 -4.222 1.00 57.16 93 LEU A C 1
ATOM 739 O O . LEU A 1 93 ? -17.357 -10.748 -3.339 1.00 57.16 93 LEU A O 1
#

pLDDT: mean 91.49, std 7.09, range [57.16, 97.38]

Organism: NCBI:txid161662

Secondary structure (DSSP, 8-state):
-EEEETTTTEEEEE--HHHHIIIII-PPPPHHHHHH--SSB-SPPEEETTEEEEEBSGGGEEEEEETTT--EEEEEES---TT----SPPPP-